Protein AF-A0A969EW24-F1 (afdb_monomer_lite)

Structure (mmCIF, N/CA/C/O backbone):
data_AF-A0A969EW24-F1
#
_entry.id   AF-A0A969EW24-F1
#
loop_
_atom_site.group_PDB
_atom_site.id
_atom_site.type_symbol
_atom_site.label_atom_id
_atom_site.label_alt_id
_atom_site.label_comp_id
_atom_site.label_asym_id
_atom_site.label_entity_id
_atom_site.label_seq_id
_atom_site.pdbx_PDB_ins_code
_atom_site.Cartn_x
_atom_site.Cartn_y
_atom_site.Cartn_z
_atom_site.occupancy
_atom_site.B_iso_or_equiv
_atom_site.auth_seq_id
_atom_site.auth_comp_id
_atom_site.auth_asym_id
_atom_site.auth_atom_id
_atom_site.pdbx_PDB_model_num
ATOM 1 N N . LYS A 1 1 ? -7.342 10.112 24.621 1.00 30.30 1 LYS A N 1
ATOM 2 C CA . LYS A 1 1 ? -5.917 9.784 24.388 1.00 30.30 1 LYS A CA 1
ATOM 3 C C . LYS A 1 1 ? -5.726 8.362 24.890 1.00 30.30 1 LYS A C 1
ATOM 5 O O . LYS A 1 1 ? -5.628 8.185 26.094 1.00 30.30 1 LYS A O 1
ATOM 10 N N . GLY A 1 2 ? -5.884 7.379 24.008 1.00 36.06 2 GLY A N 1
ATOM 11 C CA . GLY A 1 2 ? -5.707 5.968 24.346 1.00 36.06 2 GLY A CA 1
ATOM 12 C C . GLY A 1 2 ? -4.315 5.531 23.919 1.00 36.06 2 GLY A C 1
ATOM 13 O O . GLY A 1 2 ? -3.919 5.808 22.788 1.00 36.06 2 GLY A O 1
ATOM 14 N N . ASP A 1 3 ? -3.572 4.923 24.833 1.00 36.62 3 ASP A N 1
ATOM 15 C CA . ASP A 1 3 ? -2.286 4.302 24.545 1.00 36.62 3 ASP A CA 1
ATOM 16 C C . ASP A 1 3 ? -2.490 3.138 23.562 1.00 36.62 3 ASP A C 1
ATOM 18 O O . ASP A 1 3 ? -3.343 2.274 23.772 1.00 36.62 3 ASP A O 1
ATOM 22 N N . ALA A 1 4 ? -1.736 3.133 22.462 1.00 48.28 4 ALA A N 1
ATOM 23 C CA . ALA A 1 4 ? -1.733 2.042 21.497 1.00 48.28 4 ALA A CA 1
ATOM 24 C C . ALA A 1 4 ? -1.020 0.834 22.119 1.00 48.28 4 ALA A C 1
ATOM 26 O O . ALA A 1 4 ? 0.201 0.844 22.261 1.00 48.28 4 ALA A O 1
ATOM 27 N N . VAL A 1 5 ? -1.772 -0.194 22.517 1.00 47.03 5 VAL A N 1
ATOM 28 C CA . VAL A 1 5 ? -1.199 -1.428 23.068 1.00 47.03 5 VAL A CA 1
ATOM 29 C C . VAL A 1 5 ? -1.590 -2.600 22.178 1.00 47.03 5 VAL A C 1
ATOM 31 O O . VAL A 1 5 ? -2.657 -3.188 22.331 1.00 47.03 5 VAL A O 1
ATOM 34 N N . GLY A 1 6 ? -0.687 -2.908 21.244 1.00 54.09 6 GLY A N 1
ATOM 35 C CA . GLY A 1 6 ? -0.655 -4.144 20.472 1.00 54.09 6 GLY A CA 1
ATOM 36 C C . GLY A 1 6 ? -0.161 -3.937 19.041 1.00 54.09 6 GLY A C 1
ATOM 37 O O . GLY A 1 6 ? -0.904 -3.435 18.206 1.00 54.09 6 GLY A O 1
ATOM 38 N N . ASP A 1 7 ? 1.041 -4.432 18.719 1.00 67.06 7 ASP A N 1
ATOM 39 C CA . ASP A 1 7 ? 1.529 -4.605 17.331 1.00 67.06 7 ASP A CA 1
ATOM 40 C C . ASP A 1 7 ? 0.754 -5.707 16.575 1.00 67.06 7 ASP A C 1
ATOM 42 O O . ASP A 1 7 ? 1.128 -6.145 15.488 1.00 67.06 7 ASP A O 1
ATOM 46 N N . THR A 1 8 ? -0.304 -6.236 17.188 1.00 64.38 8 THR A N 1
ATOM 47 C CA . THR A 1 8 ? -1.074 -7.382 16.724 1.00 64.38 8 THR A CA 1
ATOM 48 C C . THR A 1 8 ? -2.554 -7.055 16.824 1.00 64.38 8 THR A C 1
ATOM 50 O O . THR A 1 8 ? -3.053 -6.697 17.889 1.00 64.38 8 THR A O 1
ATOM 53 N N . VAL A 1 9 ? -3.255 -7.215 15.704 1.00 63.84 9 VAL A N 1
ATOM 54 C CA . VAL A 1 9 ? -4.715 -7.166 15.625 1.00 63.84 9 VAL A CA 1
ATOM 55 C C . VAL A 1 9 ? -5.194 -8.574 15.297 1.00 63.84 9 VAL A C 1
ATOM 57 O O . VAL A 1 9 ? -4.822 -9.128 14.264 1.00 63.84 9 VAL A O 1
ATOM 60 N N . GLU A 1 10 ? -6.006 -9.161 16.173 1.00 67.31 10 GLU A N 1
ATOM 61 C CA . GLU A 1 10 ? -6.659 -10.443 15.911 1.00 67.31 10 GLU A CA 1
ATOM 62 C C . GLU A 1 10 ? -8.020 -10.196 15.250 1.00 67.31 10 GLU A C 1
ATOM 64 O O . GLU A 1 10 ? -8.860 -9.469 15.781 1.00 67.31 10 GLU A O 1
ATOM 69 N N . LEU A 1 11 ? -8.236 -10.802 14.083 1.00 63.25 11 LEU A N 1
ATOM 70 C CA . LEU A 1 11 ? -9.496 -10.732 13.350 1.00 63.25 11 LEU A CA 1
ATOM 71 C C . LEU A 1 11 ? -10.175 -12.097 13.400 1.00 63.25 11 LEU A C 1
ATOM 73 O O . LEU A 1 11 ? -9.694 -13.062 12.805 1.00 63.25 11 LEU A O 1
ATOM 77 N N . GLN A 1 12 ? -11.302 -12.176 14.105 1.00 59.31 12 GLN A N 1
ATOM 78 C CA . GLN A 1 12 ? -12.119 -13.383 14.165 1.00 59.31 12 GLN A CA 1
ATOM 79 C C . GLN A 1 12 ? -13.238 -13.285 13.139 1.00 59.31 12 GLN A C 1
ATOM 81 O O . GLN A 1 12 ? -14.147 -12.462 13.241 1.00 59.31 12 GLN A O 1
ATOM 86 N N . PHE A 1 13 ? -13.168 -14.138 12.127 1.00 60.41 13 PHE A N 1
ATOM 87 C CA . PHE A 1 13 ? -14.158 -14.166 11.068 1.00 60.41 13 PHE A CA 1
ATOM 88 C C . PHE A 1 13 ? -15.246 -15.194 11.375 1.00 60.41 13 PHE A C 1
ATOM 90 O O . PHE A 1 13 ? -14.955 -16.317 11.789 1.00 60.41 13 PHE A O 1
ATOM 97 N N . LEU A 1 14 ? -16.508 -14.825 11.139 1.00 56.06 14 LEU A N 1
ATOM 98 C CA . LEU A 1 14 ? -17.632 -15.755 11.237 1.00 56.06 14 LEU A CA 1
ATOM 99 C C . LEU A 1 14 ? -17.474 -16.851 10.178 1.00 56.06 14 LEU A C 1
ATOM 101 O O . LEU A 1 14 ? -17.538 -16.597 8.980 1.00 56.06 14 LEU A O 1
ATOM 105 N N . GLY A 1 15 ? -17.252 -18.077 10.633 1.00 60.56 15 GLY A N 1
ATOM 106 C CA . GLY A 1 15 ? -17.010 -19.242 9.794 1.00 60.56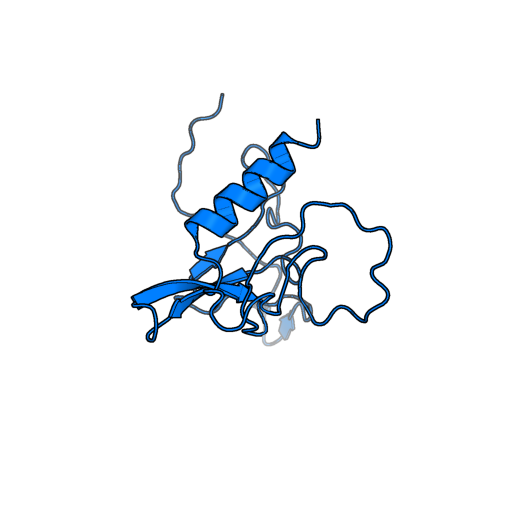 15 GLY A CA 1
ATOM 107 C C . GLY A 1 15 ? -16.390 -20.363 10.619 1.00 60.56 15 GLY A C 1
ATOM 108 O O . GLY A 1 15 ? -15.967 -20.154 11.753 1.00 60.56 15 GLY A O 1
ATOM 109 N N . GLY A 1 16 ? -16.365 -21.573 10.071 1.00 57.38 16 GLY A N 1
ATOM 110 C CA . GLY A 1 16 ? -15.809 -22.734 10.763 1.00 57.38 16 GLY A CA 1
ATOM 111 C C . GLY A 1 16 ? -16.589 -24.008 10.494 1.00 57.38 16 GLY A C 1
ATOM 112 O O . GLY A 1 16 ? -17.688 -23.985 9.935 1.00 57.38 16 GLY A O 1
ATOM 113 N N . THR A 1 17 ? -15.995 -25.132 10.880 1.00 55.38 17 THR A N 1
ATOM 114 C CA . THR A 1 17 ? -16.605 -26.451 10.729 1.00 55.38 17 THR A CA 1
ATOM 115 C C . THR A 1 17 ? -17.172 -26.889 12.068 1.00 55.38 17 THR A C 1
ATOM 117 O O . THR A 1 17 ? -16.422 -27.137 13.007 1.00 55.38 17 THR A O 1
ATOM 120 N N . HIS A 1 18 ? -18.493 -27.024 12.154 1.00 52.03 18 HIS A N 1
ATOM 121 C CA . HIS A 1 18 ? -19.156 -27.617 13.311 1.00 52.03 18 HIS A CA 1
ATOM 122 C C . HIS A 1 18 ? -19.972 -28.831 12.868 1.00 52.03 18 HIS A C 1
ATOM 124 O O . HIS A 1 18 ? -20.767 -28.746 11.932 1.00 52.03 18 HIS A O 1
ATOM 130 N N . ALA A 1 19 ? -19.746 -29.979 13.514 1.00 65.38 19 ALA A N 1
ATOM 131 C CA . ALA A 1 19 ? -20.425 -31.243 13.208 1.00 65.38 19 ALA A CA 1
ATOM 132 C C . ALA A 1 19 ? -20.418 -31.611 11.703 1.00 65.38 19 ALA A C 1
ATOM 134 O O . ALA A 1 19 ? -21.433 -32.024 11.142 1.00 65.38 19 ALA A O 1
ATOM 135 N N . GLY A 1 20 ? -19.279 -31.406 11.028 1.00 70.75 20 GLY A N 1
ATOM 136 C CA . GLY A 1 20 ? -19.109 -31.709 9.600 1.00 70.75 20 GLY A CA 1
ATOM 137 C C . GLY A 1 20 ? -19.749 -30.705 8.631 1.00 70.75 20 GLY A C 1
ATOM 138 O O . GLY A 1 20 ? -19.674 -30.907 7.423 1.00 70.75 20 GLY A O 1
ATOM 139 N N . ARG A 1 21 ? -20.352 -29.614 9.123 1.00 50.59 21 ARG A N 1
ATOM 140 C CA . ARG A 1 21 ? -20.874 -28.516 8.297 1.00 50.59 21 ARG A CA 1
ATOM 141 C C . ARG A 1 21 ? -19.946 -27.314 8.397 1.00 50.59 21 ARG A C 1
ATOM 143 O O . ARG A 1 21 ? -19.712 -26.809 9.492 1.00 50.59 21 ARG A O 1
ATOM 150 N N . ALA A 1 22 ? -19.418 -26.879 7.258 1.00 61.53 22 ALA A N 1
ATOM 151 C CA . ALA A 1 22 ? -18.554 -25.711 7.161 1.00 61.53 22 ALA A CA 1
ATOM 152 C C . ALA A 1 22 ? -19.374 -24.489 6.740 1.00 61.53 22 ALA A C 1
ATOM 154 O O . ALA A 1 22 ? -19.977 -24.484 5.666 1.00 61.53 22 ALA A O 1
ATOM 155 N N . LEU A 1 23 ? -19.379 -23.447 7.570 1.00 55.41 23 LEU A N 1
ATOM 156 C CA . LEU A 1 23 ? -19.856 -22.133 7.158 1.00 55.41 23 LEU A CA 1
ATOM 157 C C . LEU A 1 23 ? -18.686 -21.393 6.509 1.00 55.41 23 LEU A C 1
ATOM 159 O O . LEU A 1 23 ? -17.722 -21.032 7.185 1.00 55.41 23 LEU A O 1
ATOM 163 N N . LYS A 1 24 ? -18.769 -21.199 5.191 1.00 55.88 24 LYS A N 1
ATOM 164 C CA . LYS A 1 24 ? -17.816 -20.402 4.416 1.00 55.88 24 LYS A CA 1
ATOM 165 C C . LYS A 1 24 ? -18.483 -19.090 4.029 1.00 55.88 24 LYS A C 1
ATOM 167 O O . LYS A 1 24 ? -19.447 -19.094 3.271 1.00 55.88 24 LYS A O 1
ATOM 172 N N . VAL A 1 25 ? -17.948 -17.976 4.515 1.00 60.50 25 VAL A N 1
ATOM 173 C CA . VAL A 1 25 ? -18.297 -16.650 3.997 1.00 60.50 25 VAL A CA 1
ATOM 174 C C . VAL A 1 25 ? -17.537 -16.481 2.684 1.00 60.50 25 VAL A C 1
ATOM 176 O O . VAL A 1 25 ? -16.321 -16.313 2.674 1.00 60.50 25 VAL A O 1
ATOM 179 N N . THR A 1 26 ? -18.234 -16.654 1.562 1.00 52.75 26 THR A N 1
ATOM 180 C CA . THR A 1 26 ? -17.631 -16.747 0.221 1.00 52.75 26 THR A CA 1
ATOM 181 C C . THR A 1 26 ? -17.011 -15.449 -0.279 1.00 52.75 26 THR A C 1
ATOM 183 O O . THR A 1 26 ? -16.081 -15.516 -1.074 1.00 52.75 26 THR A O 1
ATOM 186 N N . ASP A 1 27 ? -17.449 -14.299 0.232 1.00 57.38 27 ASP A N 1
ATOM 187 C CA . ASP A 1 27 ? -16.969 -12.978 -0.204 1.00 57.38 27 ASP A CA 1
ATOM 188 C C . ASP A 1 27 ? -15.809 -12.436 0.657 1.00 57.38 27 ASP A C 1
ATOM 190 O O . ASP A 1 27 ? -15.497 -11.245 0.660 1.00 57.38 27 ASP A O 1
ATOM 194 N N . MET A 1 28 ? -15.145 -13.318 1.410 1.00 62.78 28 MET A N 1
ATOM 195 C CA . MET A 1 28 ? -14.051 -12.976 2.316 1.00 62.78 28 MET A CA 1
ATOM 196 C C . MET A 1 28 ? -12.700 -13.468 1.763 1.00 62.78 28 MET A C 1
ATOM 198 O O . MET A 1 28 ? -12.359 -14.645 1.871 1.00 62.78 28 MET A O 1
ATOM 202 N N . HIS A 1 29 ? -11.912 -12.558 1.182 1.00 69.56 29 HIS A N 1
ATOM 203 C CA . HIS A 1 29 ? -10.551 -12.795 0.674 1.00 69.56 29 HIS A CA 1
ATOM 204 C C . HIS A 1 29 ? -9.443 -12.716 1.743 1.00 69.56 29 HIS A C 1
ATOM 206 O O . HIS A 1 29 ? -8.771 -11.695 1.854 1.00 69.56 29 HIS A O 1
ATOM 212 N N . LEU A 1 30 ? -9.237 -13.795 2.506 1.00 74.75 30 LEU A N 1
ATOM 213 C CA . LEU A 1 30 ? -8.209 -13.856 3.557 1.00 74.75 30 LEU A CA 1
ATOM 214 C C . LEU A 1 30 ? -6.777 -13.591 3.050 1.00 74.75 30 LEU A C 1
ATOM 216 O O . LEU A 1 30 ? -6.410 -14.158 2.017 1.00 74.75 30 LEU A O 1
ATOM 220 N N . PRO A 1 31 ? -5.961 -12.799 3.783 1.00 76.12 31 PRO A N 1
ATOM 221 C CA . PRO A 1 31 ? -4.539 -12.634 3.497 1.00 76.12 31 PRO A CA 1
ATOM 222 C C . PRO A 1 31 ? -3.825 -13.975 3.600 1.00 76.12 31 PRO A C 1
ATOM 224 O O . PRO A 1 31 ? -4.180 -14.818 4.434 1.00 76.12 31 PRO A O 1
ATOM 227 N N . GLN A 1 32 ? -2.800 -14.182 2.778 1.00 81.31 32 GLN A N 1
ATOM 228 C CA . GLN A 1 32 ? -1.976 -15.379 2.905 1.00 81.31 32 GLN A CA 1
ATOM 229 C C . GLN A 1 32 ? -1.087 -15.294 4.152 1.00 81.31 32 GLN A C 1
ATOM 231 O O . GLN A 1 32 ? -0.668 -14.219 4.580 1.00 81.31 32 GLN A O 1
ATOM 236 N N . ILE A 1 33 ? -0.760 -16.446 4.740 1.00 80.81 33 ILE A N 1
ATOM 237 C CA . ILE A 1 33 ? 0.202 -16.497 5.847 1.00 80.81 33 ILE A CA 1
ATOM 238 C C . ILE A 1 33 ? 1.552 -15.964 5.346 1.00 80.81 33 ILE A C 1
ATOM 240 O O . ILE A 1 33 ? 2.088 -16.464 4.360 1.00 80.81 33 ILE A O 1
ATOM 244 N N . GLY A 1 34 ? 2.098 -14.963 6.042 1.00 83.62 34 GLY A N 1
ATOM 245 C CA . GLY A 1 34 ? 3.361 -14.308 5.679 1.00 83.62 34 GLY A CA 1
ATOM 246 C C . GLY A 1 34 ? 3.226 -13.171 4.662 1.00 83.62 34 GLY A C 1
ATOM 247 O O . GLY A 1 34 ? 4.229 -12.551 4.313 1.00 83.62 34 GLY A O 1
ATOM 248 N N . GLU A 1 35 ? 2.011 -12.867 4.203 1.00 87.75 35 GLU A N 1
ATOM 249 C CA . GLU A 1 35 ? 1.754 -11.717 3.344 1.00 87.75 35 GLU A CA 1
ATOM 250 C C . GLU A 1 35 ? 1.959 -10.405 4.110 1.00 87.75 35 GLU A C 1
ATOM 252 O O . GLU A 1 35 ? 1.475 -10.224 5.229 1.00 87.75 35 GLU A O 1
ATOM 257 N N . LYS A 1 36 ? 2.666 -9.463 3.483 1.00 90.31 36 LYS A N 1
ATOM 258 C CA . LYS A 1 36 ? 2.730 -8.078 3.944 1.00 90.31 36 LYS A CA 1
ATOM 259 C C . LYS A 1 36 ? 1.711 -7.273 3.155 1.00 90.31 36 LYS A C 1
ATOM 261 O O . LYS A 1 36 ? 1.778 -7.239 1.929 1.00 90.31 36 LYS A O 1
ATOM 266 N N . GLY A 1 37 ? 0.807 -6.592 3.847 1.00 87.44 37 GLY A N 1
ATOM 267 C CA . GLY A 1 37 ? -0.209 -5.767 3.206 1.00 87.44 37 GLY A CA 1
ATOM 268 C C . GLY A 1 37 ? -0.441 -4.449 3.928 1.00 87.44 37 GLY A C 1
ATOM 269 O O . GLY A 1 37 ? -0.101 -4.290 5.101 1.00 87.44 37 GLY A O 1
ATOM 270 N N . ILE A 1 38 ? -1.019 -3.493 3.207 1.00 85.62 38 ILE A N 1
ATOM 271 C CA . ILE A 1 38 ? -1.522 -2.240 3.764 1.00 85.62 38 ILE A CA 1
ATOM 272 C C . ILE A 1 38 ? -3.035 -2.370 3.884 1.00 85.62 38 ILE A C 1
ATOM 274 O O . ILE A 1 38 ? -3.725 -2.639 2.899 1.00 85.62 38 ILE A O 1
ATOM 278 N N . TYR A 1 39 ? -3.527 -2.152 5.101 1.00 81.12 39 TYR A N 1
ATOM 279 C CA . TYR A 1 39 ? -4.932 -2.264 5.461 1.00 81.12 39 TYR A CA 1
ATOM 280 C C . TYR A 1 39 ? -5.425 -0.957 6.066 1.00 81.12 39 TYR A C 1
ATOM 282 O O . TYR A 1 39 ? -4.681 -0.238 6.735 1.00 81.12 39 TYR A O 1
ATOM 290 N N . PHE A 1 40 ? -6.703 -0.674 5.849 1.00 78.25 40 PHE A N 1
ATOM 291 C CA . PHE A 1 40 ? -7.372 0.491 6.405 1.00 78.25 40 PHE A CA 1
ATOM 292 C C . PHE A 1 40 ? -8.346 0.029 7.469 1.00 78.25 40 PHE A C 1
ATOM 294 O O . PHE A 1 40 ? -9.073 -0.940 7.264 1.00 78.25 40 PHE A O 1
ATOM 301 N N . VAL A 1 41 ? -8.380 0.746 8.585 1.00 74.31 41 VAL A N 1
ATOM 302 C CA . VAL A 1 41 ? -9.360 0.529 9.644 1.00 74.31 41 VAL A CA 1
ATOM 303 C C . VAL A 1 41 ? -10.182 1.784 9.856 1.00 74.31 41 VAL A C 1
ATOM 305 O O . VAL A 1 41 ? -9.674 2.894 9.699 1.00 74.31 41 VAL A O 1
ATOM 308 N N . GLU A 1 42 ? -11.455 1.618 10.203 1.00 67.69 42 GLU A N 1
ATOM 309 C CA . GLU A 1 42 ? -12.351 2.759 10.424 1.00 67.69 42 GLU A CA 1
ATOM 310 C C . GLU A 1 42 ? -11.956 3.547 11.675 1.00 67.69 42 GLU A C 1
ATOM 312 O O . GLU A 1 42 ? -11.960 4.777 11.697 1.00 67.69 42 GLU A O 1
ATOM 317 N N . SER A 1 43 ? -11.606 2.826 12.736 1.00 65.62 43 SER A N 1
ATOM 318 C CA . SER A 1 43 ? -11.152 3.404 13.989 1.00 65.62 43 SER A CA 1
ATOM 319 C C . SER A 1 43 ? -10.267 2.413 14.721 1.00 65.62 43 SER A C 1
ATOM 321 O O . SER A 1 43 ? -10.574 1.225 14.779 1.00 65.62 43 SER A O 1
ATOM 323 N N . LEU A 1 44 ? -9.200 2.933 15.320 1.00 68.25 44 LEU A N 1
ATOM 324 C CA . LEU A 1 44 ? -8.381 2.208 16.290 1.00 68.25 44 LEU A CA 1
ATOM 325 C C . LEU A 1 44 ? -8.938 2.327 17.718 1.00 68.25 44 LEU A C 1
ATOM 327 O O . LEU A 1 44 ? -8.517 1.595 18.604 1.00 68.25 44 LEU A O 1
ATOM 331 N N . GLU A 1 45 ? -9.870 3.255 17.957 1.00 68.06 45 GLU A N 1
ATOM 332 C CA . GLU A 1 45 ? -10.415 3.539 19.293 1.00 68.06 45 GLU A CA 1
ATOM 333 C C . GLU A 1 45 ? -11.711 2.770 19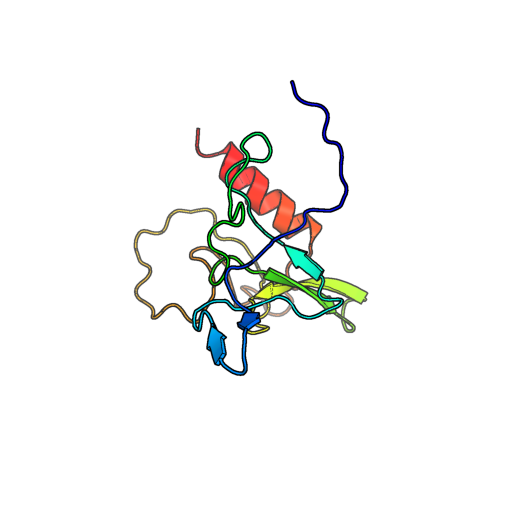.578 1.00 68.06 45 GLU A C 1
ATOM 335 O O . GLU A 1 45 ? -12.091 2.585 20.734 1.00 68.06 45 GLU A O 1
ATOM 340 N N . ARG A 1 46 ? -12.416 2.337 18.527 1.00 61.78 46 ARG A N 1
ATOM 341 C CA . ARG A 1 46 ? -13.688 1.616 18.641 1.00 61.78 46 ARG A CA 1
ATOM 342 C C . ARG A 1 46 ? -13.478 0.123 18.443 1.00 61.78 46 ARG A C 1
ATOM 344 O O . ARG A 1 46 ? -12.830 -0.303 17.493 1.00 61.78 46 ARG A O 1
ATOM 351 N N . GLN A 1 47 ? -14.093 -0.671 19.312 1.00 63.28 47 GLN A N 1
ATOM 352 C CA . GLN A 1 47 ? -14.144 -2.121 19.156 1.00 63.28 47 GLN A CA 1
ATOM 353 C C . GLN A 1 47 ? -15.178 -2.477 18.084 1.00 63.28 47 GLN A C 1
ATOM 355 O O . GLN A 1 47 ? -16.382 -2.480 18.339 1.00 63.28 47 GLN A O 1
ATOM 360 N N . TYR A 1 48 ? -14.699 -2.753 16.874 1.00 59.62 48 TYR A N 1
ATOM 361 C CA . TYR A 1 48 ? -15.511 -3.292 15.787 1.00 59.62 48 TYR A CA 1
ATOM 362 C C . TYR A 1 48 ? -15.326 -4.809 15.683 1.00 59.62 48 TYR A C 1
ATOM 364 O O . TYR A 1 48 ? -14.223 -5.314 15.873 1.00 59.62 48 TYR A O 1
ATOM 372 N N . VAL A 1 49 ? -16.395 -5.532 15.323 1.00 62.59 49 VAL A N 1
ATOM 373 C CA . VAL A 1 49 ? -16.333 -6.983 15.036 1.00 62.59 49 VAL A CA 1
ATOM 374 C C . VAL A 1 49 ? -15.415 -7.264 13.840 1.00 62.59 49 VAL A C 1
ATOM 376 O O . VAL A 1 49 ? -14.673 -8.239 13.843 1.00 62.59 49 VAL A O 1
ATOM 379 N N . ASN A 1 50 ? -15.432 -6.384 12.834 1.00 64.81 50 ASN A N 1
ATOM 380 C CA . ASN A 1 50 ? -14.432 -6.336 11.775 1.00 64.81 50 ASN A CA 1
ATOM 381 C C . ASN A 1 50 ? -14.005 -4.873 11.574 1.00 64.81 50 ASN A C 1
ATOM 383 O O . ASN A 1 50 ? -14.779 -4.100 11.010 1.00 64.81 50 ASN A O 1
ATOM 387 N N . PRO A 1 51 ? -12.817 -4.469 12.048 1.00 63.06 51 PRO A N 1
ATOM 388 C CA . PRO A 1 51 ? -12.340 -3.101 11.913 1.00 63.06 51 PRO A CA 1
ATOM 389 C C . PRO A 1 51 ? -11.851 -2.766 10.497 1.00 63.06 51 PRO A C 1
ATOM 391 O O . PRO A 1 51 ? -11.629 -1.588 10.230 1.00 63.06 51 PRO A O 1
ATOM 394 N N . LEU A 1 52 ? -11.656 -3.754 9.607 1.00 71.00 52 LEU A N 1
ATOM 395 C CA . LEU A 1 52 ? -11.085 -3.532 8.277 1.00 71.00 52 LEU A CA 1
ATOM 396 C C . LEU A 1 52 ? -12.092 -2.897 7.308 1.00 71.00 52 LEU A C 1
ATOM 398 O O . LEU A 1 52 ? -13.128 -3.475 6.975 1.00 71.00 52 LEU A O 1
ATOM 402 N N . CYS A 1 53 ? -11.725 -1.739 6.767 1.00 64.38 53 CYS A N 1
ATOM 403 C CA . CYS A 1 53 ? -12.458 -1.039 5.719 1.00 64.38 53 CYS A CA 1
ATOM 404 C C . CYS A 1 53 ? -12.032 -1.509 4.330 1.00 64.38 53 CYS A C 1
ATOM 406 O O . CYS A 1 53 ? -10.846 -1.698 4.067 1.00 64.38 53 CYS A O 1
ATOM 408 N N . ALA A 1 54 ? -13.000 -1.603 3.409 1.00 60.06 54 ALA A N 1
ATOM 409 C CA . ALA A 1 54 ? -12.761 -1.846 1.982 1.00 60.06 54 ALA A CA 1
ATOM 410 C C . ALA A 1 54 ? -11.836 -3.043 1.695 1.00 60.06 54 ALA A C 1
ATOM 412 O O . ALA A 1 54 ? -11.139 -3.058 0.690 1.00 60.06 54 ALA A O 1
ATOM 413 N N . TRP A 1 55 ? -11.865 -4.049 2.563 1.00 62.84 55 TRP A N 1
ATOM 414 C CA . TRP A 1 55 ? -10.989 -5.220 2.610 1.00 62.84 55 TRP A CA 1
ATOM 415 C C . TRP A 1 55 ? -10.669 -5.901 1.264 1.00 62.84 55 TRP A C 1
ATOM 417 O O . TRP A 1 55 ? -9.605 -6.484 1.117 1.00 62.84 55 TRP A O 1
ATOM 427 N N . ASP A 1 56 ? -11.568 -5.839 0.282 1.00 60.97 56 ASP A N 1
ATOM 428 C CA . ASP A 1 56 ? -11.334 -6.421 -1.041 1.00 60.97 56 ASP A CA 1
ATOM 429 C C . ASP A 1 56 ? -10.724 -5.418 -2.041 1.00 60.97 56 ASP A C 1
ATOM 431 O O . ASP A 1 56 ? -9.792 -5.746 -2.770 1.00 60.97 56 ASP A O 1
ATOM 435 N N . GLN A 1 57 ? -11.220 -4.175 -2.063 1.00 58.94 57 GLN A N 1
ATOM 436 C CA . GLN A 1 57 ? -10.829 -3.143 -3.041 1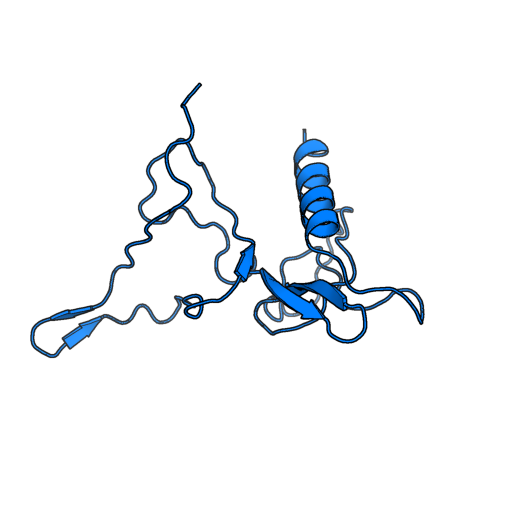.00 58.94 57 GLN A CA 1
ATOM 437 C C . GLN A 1 57 ? -9.691 -2.229 -2.554 1.00 58.94 57 GLN A C 1
ATOM 439 O O . GLN A 1 57 ? -9.066 -1.546 -3.360 1.00 58.94 57 GLN A O 1
ATOM 444 N N . GLY A 1 58 ? -9.429 -2.212 -1.249 1.00 68.12 58 GLY A N 1
ATOM 445 C CA . GLY A 1 58 ? -8.388 -1.447 -0.561 1.00 68.12 58 GLY A CA 1
ATOM 446 C C . GLY A 1 58 ? -7.284 -2.324 0.027 1.00 68.12 58 GLY A C 1
ATOM 447 O O . GLY A 1 58 ? -6.519 -1.842 0.858 1.00 68.12 58 GLY A O 1
ATOM 448 N N . HIS A 1 59 ? -7.209 -3.596 -0.378 1.00 81.31 59 HIS A N 1
ATOM 449 C CA . HIS A 1 59 ? -6.105 -4.476 -0.021 1.00 81.31 59 HIS A CA 1
ATOM 450 C C . HIS A 1 59 ? -4.946 -4.284 -1.001 1.00 81.31 59 HIS A C 1
ATOM 452 O O . HIS A 1 59 ? -5.026 -4.610 -2.191 1.00 81.31 59 HIS A O 1
ATOM 458 N N . PHE A 1 60 ? -3.857 -3.748 -0.463 1.00 87.44 60 PHE A N 1
ATOM 459 C CA . PHE A 1 60 ? -2.597 -3.583 -1.163 1.00 87.44 60 PHE A CA 1
ATOM 460 C C . PHE A 1 60 ? -1.561 -4.539 -0.595 1.00 87.44 60 PHE A C 1
ATOM 462 O O . PHE A 1 60 ? -1.409 -4.611 0.622 1.00 87.44 60 PHE A O 1
ATOM 469 N N . VAL A 1 61 ? -0.831 -5.227 -1.467 1.00 91.12 61 VAL A N 1
ATOM 470 C CA . VAL A 1 61 ? 0.231 -6.159 -1.077 1.00 91.12 61 VAL A CA 1
ATOM 471 C C . VAL A 1 61 ? 1.591 -5.499 -1.261 1.00 91.12 61 VAL A C 1
ATOM 473 O O . VAL A 1 61 ? 1.835 -4.803 -2.249 1.00 91.12 61 VAL A O 1
ATOM 476 N N . ILE A 1 62 ? 2.477 -5.710 -0.295 1.00 93.44 62 ILE A N 1
ATOM 477 C CA . ILE A 1 62 ? 3.863 -5.256 -0.324 1.00 93.44 62 ILE A CA 1
ATOM 478 C C . ILE A 1 62 ? 4.713 -6.421 -0.811 1.00 93.44 62 ILE A C 1
ATOM 480 O O . ILE A 1 62 ? 4.690 -7.508 -0.232 1.00 93.44 62 ILE A O 1
ATOM 484 N N . VAL A 1 63 ? 5.476 -6.186 -1.873 1.00 93.75 63 VAL A N 1
ATOM 485 C CA . VAL A 1 63 ? 6.392 -7.179 -2.434 1.00 93.75 63 VAL A CA 1
ATOM 486 C C . VAL A 1 63 ? 7.773 -6.575 -2.618 1.00 93.75 63 VAL A C 1
ATOM 488 O O . VAL A 1 63 ? 7.911 -5.377 -2.851 1.00 93.75 63 VAL A O 1
ATOM 491 N N . HIS A 1 64 ? 8.798 -7.416 -2.545 1.00 93.81 64 HIS A N 1
ATOM 492 C CA . HIS A 1 64 ? 10.155 -7.012 -2.876 1.00 93.81 64 HIS A CA 1
ATOM 493 C C . HIS A 1 64 ? 10.344 -7.034 -4.400 1.00 93.81 64 HIS A C 1
ATOM 495 O O . HIS A 1 64 ? 10.171 -8.073 -5.044 1.00 93.81 64 HIS A O 1
ATOM 501 N N . ASP A 1 65 ? 10.658 -5.879 -4.978 1.00 90.75 65 ASP A N 1
ATOM 502 C CA . ASP A 1 65 ? 11.033 -5.731 -6.377 1.00 90.75 65 ASP A CA 1
ATOM 503 C C . ASP A 1 65 ? 12.530 -5.974 -6.548 1.00 90.75 65 ASP A C 1
ATOM 505 O O . ASP A 1 65 ? 13.359 -5.119 -6.241 1.00 90.75 65 ASP A O 1
ATOM 509 N N . VAL A 1 66 ? 12.861 -7.144 -7.090 1.00 88.00 66 VAL A N 1
ATOM 510 C CA . VAL A 1 66 ? 14.241 -7.585 -7.324 1.00 88.00 66 VAL A CA 1
ATOM 511 C C . VAL A 1 66 ? 14.987 -6.663 -8.295 1.00 88.00 66 VAL A C 1
ATOM 513 O O . VAL A 1 66 ? 16.206 -6.556 -8.213 1.00 88.00 66 VAL A O 1
ATOM 516 N N . GLN A 1 67 ? 14.292 -5.989 -9.220 1.00 85.56 67 GLN A N 1
ATOM 517 C CA . GLN A 1 67 ? 14.952 -5.127 -10.210 1.00 85.56 67 GLN A CA 1
ATOM 518 C C . GLN A 1 67 ? 15.464 -3.823 -9.598 1.00 85.56 67 GLN A C 1
ATOM 520 O O . GLN A 1 67 ? 16.503 -3.315 -10.013 1.00 85.56 67 GLN A O 1
ATOM 525 N N . ASN A 1 68 ? 14.728 -3.286 -8.627 1.00 83.38 68 ASN A N 1
ATOM 526 C CA . ASN A 1 68 ? 15.023 -2.006 -7.989 1.00 83.38 68 ASN A CA 1
ATOM 527 C C . ASN A 1 68 ? 15.547 -2.156 -6.552 1.00 83.38 68 ASN A C 1
ATOM 529 O O . ASN A 1 68 ? 15.800 -1.138 -5.912 1.00 83.38 68 ASN A O 1
ATOM 533 N N . ASP A 1 69 ? 15.693 -3.395 -6.066 1.00 90.81 69 ASP A N 1
ATOM 534 C CA . ASP A 1 69 ? 16.075 -3.747 -4.691 1.00 90.81 69 ASP A CA 1
ATOM 535 C C . ASP A 1 69 ? 15.264 -2.965 -3.640 1.00 90.81 69 ASP A C 1
ATOM 537 O O . ASP A 1 69 ? 15.795 -2.340 -2.723 1.00 90.81 69 ASP A O 1
ATOM 541 N N . ALA A 1 70 ? 13.940 -2.934 -3.820 1.00 91.00 70 ALA A N 1
ATOM 542 C CA . ALA A 1 70 ? 13.044 -2.085 -3.037 1.00 91.00 70 ALA A CA 1
ATOM 543 C C . ALA A 1 70 ? 11.711 -2.775 -2.725 1.00 91.00 70 ALA A C 1
ATOM 545 O O . ALA A 1 70 ? 11.217 -3.587 -3.504 1.00 91.00 70 ALA A O 1
ATOM 546 N N . GLU A 1 71 ? 11.086 -2.436 -1.593 1.00 95.25 71 GLU A N 1
ATOM 547 C CA . GLU A 1 71 ? 9.699 -2.833 -1.328 1.00 95.25 71 GLU A CA 1
ATOM 548 C C . GLU A 1 71 ? 8.732 -1.907 -2.083 1.00 95.25 71 GLU A C 1
ATOM 550 O O . GLU A 1 71 ? 8.757 -0.684 -1.920 1.00 95.25 71 GLU A O 1
ATOM 555 N N . ILE A 1 72 ? 7.856 -2.504 -2.891 1.00 94.50 72 ILE A N 1
ATOM 556 C CA . ILE A 1 72 ? 6.879 -1.800 -3.726 1.00 94.50 72 ILE A CA 1
ATOM 557 C C . ILE A 1 72 ? 5.462 -2.238 -3.378 1.00 94.50 72 ILE A C 1
ATOM 559 O O . ILE A 1 72 ? 5.233 -3.343 -2.875 1.00 94.50 72 ILE A O 1
ATOM 563 N N . VAL A 1 73 ? 4.495 -1.381 -3.694 1.00 92.25 73 VAL A N 1
ATOM 564 C CA . VAL A 1 73 ? 3.079 -1.656 -3.450 1.00 92.25 73 VAL A CA 1
ATOM 565 C C . VAL A 1 73 ? 2.400 -2.143 -4.729 1.00 92.25 73 VAL A C 1
ATOM 567 O O . VAL A 1 73 ? 2.539 -1.557 -5.806 1.00 92.25 73 VAL A O 1
ATOM 570 N N . LYS A 1 74 ? 1.627 -3.223 -4.610 1.00 91.56 74 LYS A N 1
ATOM 571 C CA . LYS A 1 74 ? 0.780 -3.762 -5.677 1.00 91.56 74 LYS A CA 1
ATOM 572 C C . LYS A 1 74 ? -0.668 -3.866 -5.220 1.00 91.56 74 LYS A C 1
ATOM 574 O O . LYS A 1 74 ? -0.967 -3.909 -4.029 1.00 91.56 74 LYS A O 1
ATOM 579 N N . THR A 1 75 ? -1.584 -3.933 -6.178 1.00 88.19 75 THR A N 1
ATOM 580 C CA . THR A 1 75 ? -2.970 -4.327 -5.899 1.00 88.19 75 THR A CA 1
ATOM 581 C C . THR A 1 75 ? -3.024 -5.784 -5.436 1.00 88.19 75 THR A C 1
ATOM 583 O O . THR A 1 75 ? -2.115 -6.568 -5.718 1.00 88.19 75 THR A O 1
ATOM 586 N N . ARG A 1 76 ? -4.139 -6.195 -4.826 1.00 83.38 76 ARG A N 1
ATOM 587 C CA . ARG A 1 76 ? -4.424 -7.608 -4.525 1.00 83.38 76 ARG A CA 1
ATOM 588 C C . ARG A 1 76 ? -4.298 -8.538 -5.741 1.00 83.38 76 ARG A C 1
ATOM 590 O O . ARG A 1 76 ? -3.947 -9.701 -5.600 1.00 83.38 76 ARG A O 1
ATOM 597 N N . THR A 1 77 ? -4.566 -8.039 -6.948 1.00 84.38 77 THR A N 1
ATOM 598 C CA . THR A 1 77 ? -4.402 -8.770 -8.221 1.00 84.38 77 THR A CA 1
ATOM 599 C C . THR A 1 77 ? -2.968 -8.730 -8.768 1.00 84.38 77 THR A C 1
ATOM 601 O O . THR A 1 77 ? -2.737 -9.095 -9.918 1.00 84.38 77 THR A O 1
ATOM 604 N N . HIS A 1 78 ? -2.001 -8.295 -7.953 1.00 87.75 78 HIS A N 1
ATOM 605 C CA . HIS A 1 78 ? -0.573 -8.182 -8.261 1.00 87.75 78 HIS A CA 1
ATOM 606 C C . HIS A 1 78 ? -0.255 -7.186 -9.388 1.00 87.75 78 HIS A C 1
ATOM 608 O O . HIS A 1 78 ? 0.799 -7.274 -10.026 1.00 87.75 78 HIS A O 1
ATOM 614 N N . GLN A 1 79 ? -1.128 -6.203 -9.620 1.00 88.62 79 GLN A N 1
ATOM 615 C CA . GLN A 1 79 ? -0.852 -5.116 -10.555 1.00 88.62 79 GLN A CA 1
ATOM 616 C C . GLN A 1 79 ? 0.019 -4.059 -9.877 1.00 88.62 79 GLN A C 1
ATOM 618 O O . GLN A 1 79 ? -0.259 -3.638 -8.754 1.00 88.62 79 GLN A O 1
ATOM 623 N N . THR A 1 80 ? 1.076 -3.634 -10.566 1.00 90.38 80 THR A N 1
ATOM 624 C CA . THR A 1 80 ? 2.003 -2.614 -10.071 1.00 90.38 80 THR A CA 1
ATOM 625 C C . THR A 1 80 ? 1.326 -1.254 -9.977 1.00 90.38 80 THR A C 1
ATOM 627 O O . THR A 1 80 ? 0.618 -0.841 -10.896 1.00 90.38 80 THR A O 1
ATOM 630 N N . ILE A 1 81 ? 1.566 -0.560 -8.868 1.00 90.12 81 ILE A N 1
ATOM 631 C CA . ILE A 1 81 ? 1.108 0.809 -8.651 1.00 90.12 81 ILE A CA 1
ATOM 632 C C . ILE A 1 81 ? 2.271 1.751 -8.935 1.00 90.12 81 ILE A C 1
ATOM 634 O O . ILE A 1 81 ? 3.376 1.531 -8.452 1.00 90.12 81 ILE A O 1
ATOM 638 N N . TYR A 1 82 ? 2.011 2.801 -9.706 1.00 90.00 82 TYR A N 1
ATOM 639 C CA . TYR A 1 82 ? 2.989 3.839 -10.048 1.00 90.00 82 TYR A CA 1
ATOM 640 C C . TYR A 1 82 ? 2.655 5.186 -9.397 1.00 90.00 82 TYR A C 1
ATOM 642 O O . TYR A 1 82 ? 3.509 6.055 -9.294 1.00 90.00 82 TYR A O 1
ATOM 650 N N . GLY A 1 83 ? 1.423 5.375 -8.917 1.00 88.44 83 GLY A N 1
ATOM 651 C CA . GLY A 1 83 ? 1.025 6.617 -8.260 1.00 88.44 83 GLY A CA 1
ATOM 652 C C . GLY A 1 83 ? -0.361 6.561 -7.632 1.00 88.44 83 GLY A C 1
ATOM 653 O O . GLY A 1 83 ? -1.126 5.621 -7.857 1.00 88.44 83 GLY A O 1
ATOM 654 N N . ILE A 1 84 ? -0.680 7.600 -6.861 1.00 85.31 84 ILE A N 1
ATOM 655 C CA . ILE A 1 84 ? -2.021 7.855 -6.329 1.00 85.31 84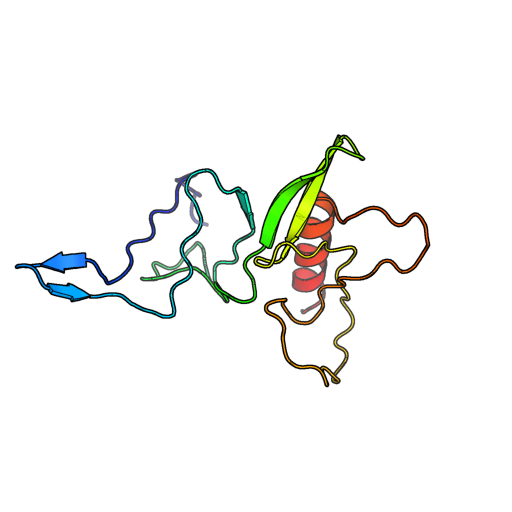 ILE A CA 1
ATOM 656 C C . ILE A 1 84 ? -2.490 9.207 -6.870 1.00 85.31 84 ILE A C 1
ATOM 658 O O . ILE A 1 84 ? -1.914 10.249 -6.564 1.00 85.31 84 ILE A O 1
ATOM 662 N N . ASP A 1 85 ? -3.542 9.188 -7.678 1.00 80.12 85 ASP A N 1
ATOM 663 C CA . ASP A 1 85 ? -4.163 10.374 -8.247 1.00 80.12 85 ASP A CA 1
ATOM 664 C C . ASP A 1 85 ? -5.108 11.003 -7.212 1.00 80.12 85 ASP A C 1
ATOM 666 O O . ASP A 1 85 ? -6.224 10.545 -6.969 1.00 80.12 85 ASP A O 1
ATOM 670 N N . THR A 1 86 ? -4.652 12.086 -6.584 1.00 64.38 86 THR A N 1
ATOM 671 C CA . THR A 1 86 ? -5.367 12.782 -5.498 1.00 64.38 86 THR A CA 1
ATOM 672 C C . THR A 1 86 ? -6.478 13.715 -5.983 1.00 64.38 86 THR A C 1
ATOM 674 O O . THR A 1 86 ? -7.301 14.188 -5.195 1.00 64.38 86 THR A O 1
ATOM 677 N N . LYS A 1 87 ? -6.551 13.986 -7.290 1.00 60.88 87 LYS A N 1
ATOM 678 C CA . LYS A 1 87 ? -7.628 14.790 -7.876 1.00 60.88 87 LYS A CA 1
ATOM 679 C C . LYS A 1 87 ? -8.865 13.911 -8.030 1.00 60.88 87 LYS A C 1
ATOM 681 O O . LYS A 1 87 ? -8.881 13.048 -8.904 1.00 60.88 87 LYS A O 1
ATOM 686 N N . ARG A 1 88 ? -9.918 14.166 -7.234 1.00 50.16 88 ARG A N 1
ATOM 687 C CA . ARG A 1 88 ? -11.266 13.586 -7.423 1.00 50.16 88 ARG A CA 1
ATOM 688 C C . ARG A 1 88 ? -11.719 13.813 -8.867 1.00 50.16 88 ARG A C 1
ATOM 690 O O . ARG A 1 88 ? -12.300 14.846 -9.189 1.00 50.16 88 ARG A O 1
ATOM 697 N N . THR A 1 89 ? -11.453 12.859 -9.746 1.00 42.00 89 THR A N 1
ATOM 698 C CA . THR A 1 89 ? -11.970 12.877 -11.108 1.00 42.00 89 THR A CA 1
ATOM 699 C C . THR A 1 89 ? -13.287 12.120 -11.063 1.00 42.00 89 THR A C 1
ATOM 701 O O . THR A 1 89 ? -13.328 10.915 -10.839 1.00 42.00 89 THR A O 1
ATOM 704 N N . THR A 1 90 ? -14.392 12.838 -11.231 1.00 41.16 90 THR A N 1
ATOM 705 C CA . THR A 1 90 ? -15.781 12.343 -11.224 1.00 41.16 90 THR A CA 1
ATOM 706 C C . THR A 1 90 ? -16.124 11.422 -12.405 1.00 41.16 90 THR A C 1
ATOM 708 O O . THR A 1 90 ? -17.288 11.274 -12.767 1.00 41.16 90 THR A O 1
ATOM 711 N N . GLN A 1 91 ? -15.141 10.763 -13.017 1.00 39.34 91 GLN A N 1
ATOM 712 C CA . GLN A 1 91 ? -15.351 9.842 -14.128 1.00 39.34 91 GLN A CA 1
ATOM 713 C C . GLN A 1 91 ? -14.496 8.587 -13.973 1.00 39.34 91 GLN A C 1
ATOM 715 O O . GLN A 1 91 ? -13.490 8.413 -14.651 1.00 39.34 91 GLN A O 1
ATOM 720 N N . VAL A 1 92 ? -14.947 7.650 -13.140 1.00 42.28 92 VAL A N 1
ATOM 721 C CA . VAL A 1 92 ? -14.557 6.246 -13.310 1.00 42.28 92 VAL A CA 1
ATOM 722 C C . VAL A 1 92 ? -15.593 5.602 -14.234 1.00 42.28 92 VAL A C 1
ATOM 724 O O . VAL A 1 92 ? -16.556 4.986 -13.789 1.00 42.28 92 VAL A O 1
ATOM 727 N N . ARG A 1 93 ? -15.438 5.788 -15.551 1.00 38.31 93 ARG A N 1
ATOM 728 C CA . ARG A 1 93 ? -16.070 4.909 -16.551 1.00 38.31 93 ARG A CA 1
ATOM 729 C C . ARG A 1 93 ? -15.081 3.796 -16.883 1.00 38.31 93 ARG A C 1
ATOM 731 O O . ARG A 1 93 ? -14.353 3.865 -17.865 1.00 38.31 93 ARG A O 1
ATOM 738 N N . GLY A 1 94 ? -15.052 2.778 -16.033 1.00 43.31 94 GLY A N 1
ATOM 739 C CA . GLY A 1 94 ? -14.268 1.567 -16.237 1.00 43.31 94 GLY A CA 1
ATOM 740 C C . GLY A 1 94 ? -14.617 0.536 -15.174 1.00 43.31 94 GLY A C 1
ATOM 741 O O . GLY A 1 94 ? -14.704 0.869 -13.998 1.00 43.31 94 GLY A O 1
ATOM 742 N N . VAL A 1 95 ? -14.870 -0.703 -15.594 1.00 39.47 95 VAL A N 1
ATOM 743 C CA . VAL A 1 95 ? -15.153 -1.835 -14.700 1.00 39.47 95 VAL A CA 1
ATOM 744 C C . VAL A 1 95 ? -13.993 -1.983 -13.708 1.00 39.47 95 VAL A C 1
ATOM 746 O O . VAL A 1 95 ? -12.858 -2.208 -14.129 1.00 39.47 95 VAL A O 1
ATOM 749 N N . ASN A 1 96 ? -14.271 -1.837 -12.408 1.00 47.44 96 ASN A N 1
ATOM 750 C CA . ASN A 1 96 ? -13.287 -1.983 -11.333 1.00 47.44 96 ASN A CA 1
ATOM 751 C C . ASN A 1 96 ? -12.667 -3.389 -11.378 1.00 47.44 96 ASN A C 1
ATOM 753 O O . ASN A 1 96 ? -13.314 -4.372 -11.029 1.00 47.44 96 ASN A O 1
ATOM 757 N N . ARG A 1 97 ? -11.396 -3.490 -11.785 1.00 50.75 97 ARG A N 1
ATOM 758 C CA . ARG A 1 97 ? -10.611 -4.741 -11.791 1.00 50.75 97 ARG A CA 1
ATOM 759 C C . ARG A 1 97 ? -9.921 -5.001 -10.441 1.00 50.75 97 ARG A C 1
ATOM 761 O O . ARG A 1 97 ? -8.780 -5.444 -10.406 1.00 50.75 97 ARG A O 1
ATOM 768 N N . GLY A 1 98 ? -10.599 -4.695 -9.333 1.00 53.66 98 GLY A N 1
ATOM 769 C CA . GLY A 1 98 ? -10.065 -4.925 -7.983 1.00 53.66 98 GLY A CA 1
ATOM 770 C C . GLY A 1 98 ? -8.997 -3.926 -7.515 1.00 53.66 98 GLY A C 1
ATOM 771 O O . GLY A 1 98 ? -8.186 -4.274 -6.665 1.00 53.66 98 GLY A O 1
ATOM 772 N N . ALA A 1 99 ? -8.981 -2.702 -8.054 1.00 60.88 99 ALA A N 1
ATOM 773 C CA . ALA A 1 99 ? -8.137 -1.605 -7.572 1.00 60.88 99 ALA A CA 1
ATOM 774 C C . ALA A 1 99 ? -9.014 -0.438 -7.092 1.00 60.88 99 ALA A C 1
ATOM 776 O O . ALA A 1 99 ? -9.993 -0.098 -7.760 1.00 60.88 99 ALA A O 1
ATOM 777 N N . ALA A 1 100 ? -8.673 0.170 -5.951 1.00 65.12 100 ALA A N 1
ATOM 778 C CA . ALA A 1 100 ? -9.364 1.353 -5.442 1.00 65.12 100 ALA A CA 1
ATOM 779 C C . ALA A 1 100 ? -9.300 2.521 -6.443 1.00 65.12 100 ALA A C 1
ATOM 781 O O . ALA A 1 100 ? -8.277 2.753 -7.094 1.00 65.12 100 ALA A O 1
ATOM 782 N N . ALA A 1 101 ? -10.389 3.289 -6.542 1.00 65.75 101 ALA A N 1
ATOM 783 C CA . ALA A 1 101 ? -10.435 4.491 -7.368 1.00 65.75 101 ALA A CA 1
ATOM 784 C C . ALA A 1 101 ? -9.354 5.495 -6.922 1.00 65.75 101 ALA A C 1
ATOM 786 O O . ALA A 1 101 ? -9.264 5.822 -5.740 1.00 65.75 101 ALA A O 1
ATOM 787 N N . GLY A 1 102 ? -8.549 5.979 -7.872 1.00 74.62 102 GLY A N 1
ATOM 788 C CA . GLY A 1 102 ? -7.428 6.891 -7.614 1.00 74.62 102 GLY A CA 1
ATOM 789 C C . GLY A 1 102 ? -6.055 6.217 -7.567 1.00 74.62 102 GLY A C 1
ATOM 790 O O . GLY A 1 102 ? -5.052 6.908 -7.460 1.00 74.62 102 GLY A O 1
ATOM 791 N N . VAL A 1 103 ? -5.964 4.891 -7.684 1.00 82.00 103 VAL A N 1
ATOM 792 C CA . VAL A 1 103 ? -4.679 4.198 -7.852 1.00 82.00 103 VAL A CA 1
ATOM 793 C C . VAL A 1 103 ? -4.296 4.168 -9.332 1.00 82.00 103 VAL A C 1
ATOM 795 O O . VAL A 1 103 ? -5.075 3.716 -10.173 1.00 82.00 103 VAL A O 1
ATOM 798 N N . ARG A 1 104 ? -3.071 4.588 -9.656 1.00 88.38 104 ARG A N 1
ATOM 799 C CA . ARG A 1 104 ? -2.539 4.565 -11.020 1.00 88.38 104 ARG A CA 1
ATOM 800 C C . ARG A 1 104 ? -1.712 3.306 -11.261 1.00 88.38 104 ARG A C 1
ATOM 802 O O . ARG A 1 104 ? -0.688 3.087 -10.618 1.00 88.38 104 ARG A O 1
ATOM 809 N N . LEU A 1 105 ? -2.151 2.499 -12.227 1.00 87.12 105 LEU A N 1
ATOM 810 C CA . LEU A 1 105 ? -1.560 1.194 -12.568 1.00 87.12 105 LEU A CA 1
ATOM 811 C C . LEU A 1 105 ? -0.648 1.229 -13.803 1.00 87.12 105 LEU A C 1
ATOM 813 O O . LEU A 1 105 ? -0.203 0.187 -14.280 1.00 87.12 105 LEU A O 1
ATOM 817 N N . SER A 1 106 ? -0.413 2.412 -14.368 1.00 85.38 106 SER A N 1
ATOM 818 C CA . SER A 1 106 ? 0.411 2.584 -15.565 1.00 85.38 106 SER A CA 1
ATOM 819 C C . SER A 1 106 ? 1.427 3.705 -15.366 1.00 85.38 106 SER A C 1
ATOM 821 O O . SER A 1 106 ? 1.072 4.740 -14.784 1.00 85.38 106 SER A O 1
ATOM 823 N N . PRO A 1 107 ? 2.664 3.522 -15.850 1.00 85.94 107 PRO A N 1
ATOM 824 C CA . PRO A 1 107 ? 3.676 4.560 -15.792 1.00 85.94 107 PRO A CA 1
ATOM 825 C C . PRO A 1 107 ? 3.322 5.715 -16.745 1.00 85.94 107 PRO A C 1
ATOM 827 O O . PRO A 1 107 ? 2.695 5.511 -17.785 1.00 85.94 107 PRO A O 1
ATOM 830 N N . GLN A 1 108 ? 3.710 6.934 -16.388 1.00 83.62 108 GLN A N 1
ATOM 831 C CA . GLN A 1 108 ? 3.561 8.153 -17.187 1.00 83.62 108 GLN A CA 1
ATOM 832 C C . GLN A 1 108 ? 4.790 8.435 -18.056 1.00 83.62 108 GLN A C 1
ATOM 834 O O . GLN A 1 108 ? 4.675 9.109 -19.078 1.00 83.62 108 GLN A O 1
ATOM 839 N N . ILE A 1 109 ? 5.954 7.914 -17.663 1.00 85.69 109 ILE A N 1
ATOM 840 C CA . ILE A 1 109 ? 7.216 8.008 -18.403 1.00 85.69 109 ILE A CA 1
ATOM 841 C C . ILE A 1 109 ? 7.873 6.626 -18.484 1.00 85.69 109 ILE A C 1
ATOM 843 O O . ILE A 1 109 ? 7.600 5.766 -17.651 1.00 85.69 109 ILE A O 1
ATOM 847 N N . ALA A 1 110 ? 8.727 6.412 -19.489 1.00 82.06 110 ALA A N 1
ATOM 848 C CA . ALA A 1 110 ? 9.308 5.099 -19.793 1.00 82.06 110 ALA A CA 1
ATOM 849 C C . ALA A 1 110 ? 10.070 4.461 -18.613 1.00 82.06 110 ALA A C 1
ATOM 851 O O . ALA A 1 110 ? 10.026 3.244 -18.463 1.00 82.06 110 ALA A O 1
ATOM 852 N N . ASP A 1 111 ? 10.679 5.283 -17.754 1.00 83.38 111 ASP A N 1
ATOM 853 C CA . ASP A 1 111 ? 11.517 4.849 -16.628 1.00 83.38 111 ASP A CA 1
ATOM 854 C C . ASP A 1 111 ? 10.907 5.208 -15.261 1.00 83.38 111 ASP A C 1
ATOM 856 O O . ASP A 1 111 ? 11.618 5.403 -14.271 1.00 83.38 111 ASP A O 1
ATOM 860 N N . GLU A 1 112 ? 9.579 5.354 -15.190 1.00 88.31 112 GLU A N 1
ATOM 861 C CA . GLU A 1 112 ? 8.921 5.601 -13.909 1.00 88.31 112 GLU A CA 1
ATOM 862 C C . GLU A 1 112 ? 9.047 4.372 -13.004 1.00 88.31 112 GLU A C 1
ATOM 864 O O . GLU A 1 112 ? 8.659 3.258 -13.369 1.00 88.31 112 GLU A O 1
ATOM 869 N N . LYS A 1 113 ? 9.568 4.585 -11.796 1.00 90.00 113 LYS A N 1
ATOM 870 C CA . LYS A 1 113 ? 9.705 3.519 -10.807 1.00 90.00 113 LYS A CA 1
ATOM 871 C C . LYS A 1 113 ? 8.344 3.144 -10.211 1.00 90.00 113 LYS A C 1
ATOM 873 O O . LYS A 1 113 ? 7.494 4.021 -10.038 1.00 90.00 113 LYS A O 1
ATOM 878 N N . PRO A 1 114 ? 8.135 1.864 -9.857 1.00 91.75 114 PRO A N 1
ATOM 879 C CA . PRO A 1 114 ? 6.998 1.464 -9.040 1.00 91.75 114 PRO A CA 1
ATOM 880 C C . PRO A 1 114 ? 6.946 2.246 -7.727 1.00 91.75 114 PRO A C 1
ATOM 882 O O . PRO A 1 114 ? 7.977 2.625 -7.169 1.00 91.75 114 PRO A O 1
ATOM 885 N N . LEU A 1 115 ? 5.738 2.447 -7.213 1.00 92.12 115 LEU A N 1
ATOM 886 C CA . LEU A 1 115 ? 5.521 3.208 -5.996 1.00 92.12 115 LEU A CA 1
ATOM 887 C C . LEU A 1 115 ? 6.008 2.417 -4.775 1.00 92.12 115 LEU A C 1
ATOM 889 O O . LEU A 1 115 ? 5.530 1.309 -4.499 1.00 92.12 115 LEU A O 1
ATOM 893 N N . GLY A 1 116 ? 6.953 3.007 -4.044 1.00 93.56 116 GLY A N 1
ATOM 894 C CA . GLY A 1 116 ? 7.482 2.455 -2.802 1.00 93.56 116 GLY A CA 1
ATOM 895 C C . GLY A 1 116 ? 6.474 2.518 -1.654 1.00 93.56 116 GLY A C 1
ATOM 896 O O . GLY A 1 116 ? 5.508 3.284 -1.679 1.00 93.56 116 GLY A O 1
ATOM 897 N N . VAL A 1 117 ? 6.711 1.715 -0.615 1.00 92.12 117 VAL A N 1
ATOM 898 C CA . VAL A 1 117 ? 5.826 1.631 0.563 1.00 92.12 117 VAL A CA 1
ATOM 899 C C . VAL A 1 117 ? 5.671 2.979 1.273 1.00 92.12 117 VAL A C 1
ATOM 901 O O . VAL A 1 117 ? 4.556 3.358 1.637 1.00 92.12 117 VAL A O 1
ATOM 904 N N . ASP A 1 118 ? 6.766 3.710 1.473 1.00 91.19 118 ASP A N 1
ATOM 905 C CA . ASP A 1 118 ? 6.735 4.981 2.203 1.00 91.19 118 ASP A CA 1
ATOM 906 C C . ASP A 1 118 ? 6.060 6.087 1.393 1.00 91.19 118 ASP A C 1
ATOM 908 O O . ASP A 1 118 ? 5.193 6.786 1.922 1.00 91.19 118 ASP A O 1
ATOM 912 N N . ASP A 1 119 ? 6.356 6.179 0.095 1.00 91.06 119 ASP A N 1
ATOM 913 C CA . ASP A 1 119 ? 5.693 7.120 -0.812 1.00 91.06 119 ASP A CA 1
ATOM 914 C C . ASP A 1 119 ? 4.188 6.845 -0.883 1.00 91.06 119 ASP A C 1
ATOM 916 O O . ASP A 1 119 ? 3.370 7.767 -0.844 1.00 91.06 119 ASP A O 1
ATOM 920 N N . PHE A 1 120 ? 3.790 5.570 -0.933 1.00 90.19 120 PHE A N 1
ATOM 921 C CA . PHE A 1 120 ? 2.384 5.184 -0.882 1.00 90.19 120 PHE A CA 1
ATOM 922 C C . PHE A 1 120 ? 1.712 5.698 0.398 1.00 90.19 120 PHE A C 1
ATOM 924 O O . PHE A 1 120 ? 0.674 6.361 0.331 1.00 90.19 120 PHE A O 1
ATOM 931 N N . LYS A 1 121 ? 2.314 5.452 1.570 1.00 88.62 121 LYS A N 1
ATOM 932 C CA . LYS A 1 121 ? 1.781 5.915 2.863 1.00 88.62 121 LYS A CA 1
ATOM 933 C C . LYS A 1 121 ? 1.673 7.439 2.925 1.00 88.62 121 LYS A C 1
ATOM 935 O O . LYS A 1 121 ? 0.643 7.949 3.363 1.00 88.62 121 LYS A O 1
ATOM 940 N N . GLN A 1 122 ? 2.690 8.163 2.462 1.00 88.38 122 GLN A N 1
ATOM 941 C CA . GLN A 1 122 ? 2.693 9.629 2.448 1.00 88.38 122 GLN A CA 1
ATOM 942 C C . GLN A 1 122 ? 1.598 10.203 1.540 1.00 88.38 122 GLN A C 1
ATOM 944 O O . GLN A 1 122 ? 0.904 11.146 1.930 1.00 88.38 122 GLN A O 1
ATOM 949 N N . ASN A 1 123 ? 1.384 9.614 0.360 1.00 86.69 123 ASN A N 1
ATOM 950 C CA . ASN A 1 123 ? 0.311 10.024 -0.548 1.00 86.69 123 ASN A CA 1
ATOM 951 C C . ASN A 1 123 ? -1.077 9.827 0.083 1.00 86.69 123 ASN A C 1
ATOM 953 O O . ASN A 1 123 ? -1.915 10.729 0.036 1.00 86.69 123 ASN A O 1
ATOM 957 N N . ILE A 1 124 ? -1.308 8.681 0.733 1.00 84.38 124 ILE A N 1
ATOM 958 C CA . ILE A 1 124 ? -2.550 8.408 1.470 1.00 84.38 124 ILE A CA 1
ATOM 959 C C . ILE A 1 124 ? -2.749 9.409 2.615 1.00 84.38 124 ILE A C 1
ATOM 961 O O . ILE A 1 124 ? -3.830 9.976 2.761 1.00 84.38 124 ILE A O 1
ATOM 965 N N . GLN A 1 125 ? -1.716 9.664 3.419 1.00 83.81 125 GLN A N 1
ATOM 966 C CA . GLN A 1 125 ? -1.792 10.633 4.516 1.00 83.81 125 GLN A CA 1
ATOM 967 C C . GLN A 1 125 ? -2.091 12.048 4.009 1.00 83.81 125 GLN A C 1
ATOM 969 O O . GLN A 1 125 ? -2.914 12.750 4.594 1.00 83.81 125 GLN A O 1
ATOM 974 N N . SER A 1 126 ? -1.488 12.445 2.888 1.00 82.88 126 SER A N 1
ATOM 975 C CA . SER A 1 126 ? -1.741 13.743 2.254 1.00 82.88 126 SER A CA 1
ATOM 976 C C . SER A 1 126 ? -3.182 13.859 1.750 1.00 82.88 126 SER A C 1
ATOM 978 O O . SER A 1 126 ? -3.811 14.903 1.923 1.00 82.88 126 SER A O 1
ATOM 980 N N . LEU A 1 127 ? -3.742 12.777 1.195 1.00 79.31 127 LEU A N 1
ATOM 981 C CA . LEU A 1 127 ? -5.147 12.712 0.781 1.00 79.31 127 LEU A CA 1
ATOM 982 C C . LEU A 1 127 ? -6.100 12.907 1.971 1.00 79.31 127 LEU A C 1
ATOM 984 O O . LEU A 1 127 ? -7.090 13.628 1.859 1.00 79.31 127 LEU A O 1
ATOM 988 N N . LEU A 1 128 ? -5.791 12.290 3.114 1.00 75.69 128 LEU A N 1
ATOM 989 C CA . LEU A 1 128 ? -6.581 12.426 4.341 1.00 75.69 128 LEU A CA 1
ATOM 990 C C . LEU A 1 128 ? -6.448 13.825 4.965 1.00 75.69 128 LEU A C 1
ATOM 992 O O . LEU A 1 128 ? -7.419 14.346 5.511 1.00 75.69 128 LEU A O 1
ATOM 996 N N . ALA A 1 129 ? -5.271 14.448 4.868 1.00 75.00 129 ALA A N 1
ATOM 997 C CA . ALA A 1 129 ? -5.019 15.788 5.395 1.00 75.00 129 ALA A CA 1
ATOM 998 C C . ALA A 1 129 ? -5.672 16.903 4.556 1.00 75.00 129 ALA A C 1
ATOM 1000 O O . ALA A 1 129 ? -6.154 17.881 5.121 1.00 75.00 129 ALA A O 1
ATOM 1001 N N . GLY A 1 130 ? -5.717 16.755 3.226 1.00 63.72 130 GLY A N 1
ATOM 1002 C CA . GLY A 1 130 ? -6.303 17.736 2.302 1.00 63.72 130 GLY A CA 1
ATOM 1003 C C . GLY A 1 130 ? -7.832 17.688 2.173 1.00 63.72 130 GLY A C 1
ATOM 1004 O O . GLY A 1 130 ? -8.402 18.483 1.432 1.00 63.72 130 GLY A O 1
ATOM 1005 N N . GLY A 1 131 ? -8.501 16.753 2.854 1.00 53.53 131 GLY A N 1
ATOM 1006 C CA . GLY A 1 131 ? -9.958 16.576 2.833 1.00 53.53 131 GLY A CA 1
ATOM 1007 C C . GLY A 1 131 ? -10.727 17.302 3.946 1.00 53.53 131 GLY A C 1
ATOM 1008 O O . GLY A 1 131 ? -11.872 16.928 4.199 1.00 53.53 131 GLY A O 1
ATOM 1009 N N . ARG A 1 132 ? -10.103 18.270 4.630 1.00 40.66 132 ARG A N 1
ATOM 1010 C CA . ARG A 1 132 ? -10.718 19.099 5.681 1.00 40.66 132 ARG A CA 1
ATOM 1011 C C . ARG A 1 132 ? -11.202 20.442 5.155 1.00 40.66 132 ARG A C 1
ATOM 1013 O O . ARG A 1 132 ? -10.427 21.091 4.424 1.00 40.66 132 ARG A O 1
#

Sequence (132 aa):
KGDAVGDTVELQFLGGTHAGRALKVTDMHLPQIGEKGIYFVESLERQYVNPLCAWDQGHFVIVHDVQNDAEIVKTRTHQTIYGIDTKRTTQVRGVNRGAAAGVRLSPQIADEKPLGVDDFKQNIQSLLAGGR

Foldseek 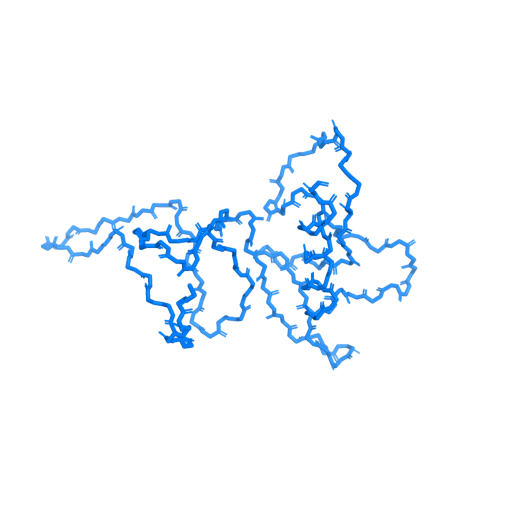3Di:
DDDDPDPDDDQDDPWDADPNDTDDPPPDDDDDVVWDWDFDFPDPVDDDNGRTDPRQLRIWTWDQDPVVRAIAIAFPVR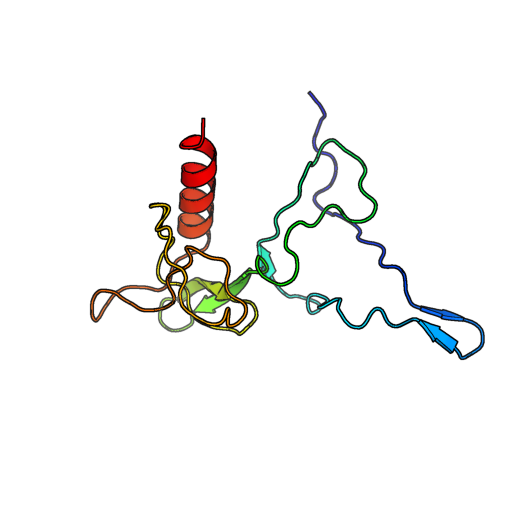QFFLDFQLPPDVDPPDDRPSYDPRTHRDDPDPPRDTHGPVNVVVRVVVSVVVPD

Radius of gyration: 17.33 Å; chains: 1; bounding box: 37×51×44 Å

pLDDT: mean 71.83, std 16.73, range [30.3, 95.25]

Secondary structure (DSSP, 8-state):
------S------S-EEETTEEE--TT--PPPTT-EEE-EES-SSS--SS-EESTTTS-EEEEEETTTTEEEEEETT-PBP-EE--S--S---S---S--TTEE-S-SSTTPPPPBHHHHHHHHHHHHHTT-